Protein AF-A0A502G5S8-F1 (afdb_monomer_lite)

pLDDT: mean 76.61, std 16.73, range [41.09, 92.25]

Foldseek 3Di:
DDDDPPPPPPPPPPDVVVVVVVLVVQLQVQLVVQLVVVVVVCVVVVHDDDPVNSVVSSCVRSVVSVVVVVVVVVVVVVVVD

Structure (mmCIF, N/CA/C/O backbone):
data_AF-A0A502G5S8-F1
#
_entry.id   AF-A0A502G5S8-F1
#
loop_
_atom_site.group_PDB
_atom_site.id
_atom_site.type_symbol
_atom_site.label_atom_id
_atom_site.label_alt_id
_atom_site.label_comp_id
_atom_site.label_asym_id
_atom_site.label_entity_id
_atom_site.label_seq_id
_atom_site.pdbx_PDB_ins_code
_atom_site.Cartn_x
_atom_site.Cartn_y
_a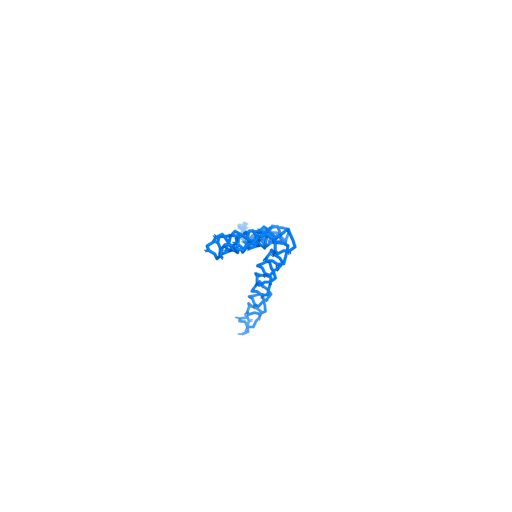tom_site.Cartn_z
_atom_site.occupancy
_atom_site.B_iso_or_equiv
_atom_site.auth_seq_id
_atom_site.auth_comp_id
_atom_site.auth_asym_id
_atom_site.auth_atom_id
_atom_site.pdbx_PDB_model_num
ATOM 1 N N . MET A 1 1 ? 20.438 13.038 -57.393 1.00 41.09 1 MET A N 1
ATOM 2 C CA . MET A 1 1 ? 21.158 12.544 -56.199 1.00 41.09 1 MET A CA 1
ATOM 3 C C . MET A 1 1 ? 20.163 12.484 -55.049 1.00 41.09 1 MET A C 1
ATOM 5 O O . MET A 1 1 ? 19.240 13.283 -55.025 1.00 41.09 1 MET A O 1
ATOM 9 N N . HIS A 1 2 ? 20.261 11.431 -54.246 1.00 43.91 2 HIS A N 1
ATOM 10 C CA . HIS A 1 2 ? 19.162 10.711 -53.602 1.00 43.91 2 HIS A CA 1
ATOM 11 C C . HIS A 1 2 ? 18.554 11.411 -52.368 1.00 43.91 2 HIS A C 1
ATOM 13 O O . HIS A 1 2 ? 19.239 12.094 -51.616 1.00 43.91 2 HIS A O 1
ATOM 19 N N . THR A 1 3 ? 17.248 11.209 -52.206 1.00 47.78 3 THR A N 1
ATOM 20 C CA . THR A 1 3 ? 16.320 11.734 -51.197 1.00 47.78 3 THR A CA 1
ATOM 21 C C . THR A 1 3 ? 16.733 11.435 -49.754 1.00 47.78 3 THR A C 1
ATOM 23 O O . THR A 1 3 ? 17.118 10.312 -49.434 1.00 47.78 3 THR A O 1
ATOM 26 N N . HIS A 1 4 ? 16.578 12.422 -48.866 1.00 48.72 4 HIS A N 1
ATOM 27 C CA . HIS A 1 4 ? 16.747 12.266 -47.420 1.00 48.72 4 HIS A CA 1
ATOM 28 C C . HIS A 1 4 ? 15.810 11.180 -46.867 1.00 48.72 4 HIS A C 1
ATOM 30 O O . HIS A 1 4 ? 14.590 11.335 -46.869 1.00 48.72 4 HIS A O 1
ATOM 36 N N . ASN A 1 5 ? 16.385 10.096 -46.347 1.00 48.44 5 ASN A N 1
ATOM 37 C CA . ASN A 1 5 ? 15.676 9.104 -45.546 1.00 48.44 5 ASN A CA 1
ATOM 38 C C . ASN A 1 5 ? 15.618 9.577 -44.083 1.00 48.44 5 ASN A C 1
ATOM 40 O O . ASN A 1 5 ? 16.484 9.248 -43.274 1.00 48.44 5 ASN A O 1
ATOM 44 N N . VAL A 1 6 ? 14.596 10.364 -43.746 1.00 50.88 6 VAL A N 1
ATOM 45 C CA . VAL A 1 6 ? 14.234 10.717 -42.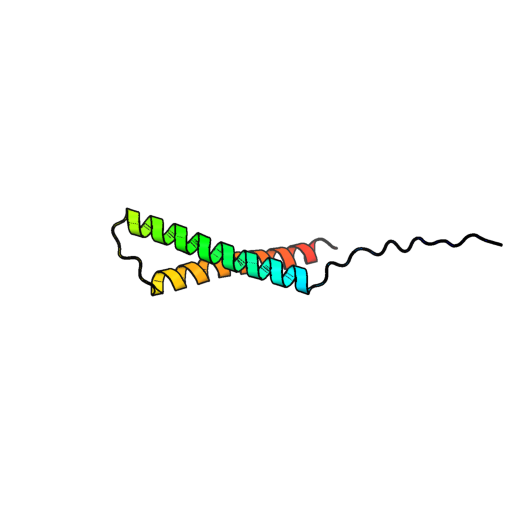363 1.00 50.88 6 VAL A CA 1
ATOM 46 C C . VAL A 1 6 ? 13.258 9.683 -41.795 1.00 50.88 6 VAL A C 1
ATOM 48 O O . VAL A 1 6 ? 12.091 9.952 -41.537 1.00 50.88 6 VAL A O 1
ATOM 51 N N . ASN A 1 7 ? 13.746 8.461 -41.606 1.00 46.56 7 ASN A N 1
ATOM 52 C CA . ASN A 1 7 ? 13.104 7.437 -40.782 1.00 46.56 7 ASN A CA 1
ATOM 53 C C . ASN A 1 7 ? 14.035 7.121 -39.606 1.00 46.56 7 ASN A C 1
ATOM 55 O O . ASN A 1 7 ? 14.649 6.060 -39.523 1.00 46.56 7 ASN A O 1
ATOM 59 N N . SER A 1 8 ? 14.153 8.064 -38.679 1.00 50.34 8 SER A N 1
ATOM 60 C CA . SER A 1 8 ? 14.478 7.733 -37.299 1.00 50.34 8 SER A CA 1
ATOM 61 C C . SER A 1 8 ? 13.150 7.609 -36.560 1.00 50.34 8 SER A C 1
ATOM 63 O O . SER A 1 8 ? 12.604 8.572 -36.031 1.00 50.34 8 SER A O 1
ATOM 65 N N . LYS A 1 9 ? 12.577 6.400 -36.544 1.00 47.59 9 LYS A N 1
ATOM 66 C CA . LYS A 1 9 ? 11.559 6.044 -35.549 1.00 47.59 9 LYS A CA 1
ATOM 67 C C . LYS A 1 9 ? 12.217 6.116 -34.175 1.00 47.59 9 LYS A C 1
ATOM 69 O O . LYS A 1 9 ? 12.739 5.126 -33.670 1.00 47.59 9 LYS A O 1
ATOM 74 N N . THR A 1 10 ? 12.221 7.301 -33.579 1.00 44.78 10 THR A N 1
ATOM 75 C CA . THR A 1 10 ? 12.601 7.505 -32.189 1.00 44.78 10 THR A CA 1
ATOM 76 C C . THR A 1 10 ? 11.533 6.812 -31.356 1.00 44.78 10 THR A C 1
ATOM 78 O O . THR A 1 10 ? 10.456 7.356 -31.114 1.00 44.78 10 THR A O 1
ATOM 81 N N . ALA A 1 11 ? 11.794 5.561 -30.975 1.00 52.91 11 ALA A N 1
ATOM 82 C CA . ALA A 1 11 ? 11.041 4.903 -29.925 1.00 52.91 11 ALA A CA 1
ATOM 83 C C . ALA A 1 11 ? 11.010 5.871 -28.739 1.00 52.91 11 ALA A C 1
ATOM 85 O O . ALA A 1 11 ? 12.057 6.267 -28.229 1.00 52.91 11 ALA A O 1
ATOM 86 N N . THR A 1 12 ? 9.817 6.327 -28.363 1.00 44.12 12 THR A N 1
ATOM 87 C CA . THR A 1 12 ? 9.629 7.201 -27.210 1.00 44.12 12 THR A CA 1
ATOM 88 C C . THR A 1 12 ? 10.033 6.421 -25.966 1.00 44.12 12 THR A C 1
ATOM 90 O O . THR A 1 12 ? 9.227 5.715 -25.362 1.00 44.12 12 THR A O 1
ATOM 93 N N . THR A 1 13 ? 11.307 6.506 -25.596 1.00 51.06 13 THR A N 1
ATOM 94 C CA . THR A 1 13 ? 11.812 6.011 -24.324 1.00 51.06 13 THR A CA 1
ATOM 95 C C . THR A 1 13 ? 11.165 6.877 -23.256 1.00 51.06 13 THR A C 1
ATOM 97 O O . THR A 1 13 ? 11.581 8.009 -23.027 1.00 51.06 13 THR A O 1
ATOM 100 N N . THR A 1 14 ? 10.078 6.394 -22.646 1.00 49.47 14 THR A N 1
ATOM 101 C CA . THR A 1 14 ? 9.491 7.064 -21.483 1.00 49.47 14 THR A CA 1
ATOM 102 C C . THR A 1 14 ? 10.598 7.248 -20.450 1.00 49.47 14 THR A C 1
ATOM 104 O O . THR A 1 14 ? 11.205 6.242 -20.069 1.00 49.47 14 THR A O 1
ATOM 107 N N . PRO A 1 15 ? 10.882 8.484 -20.008 1.00 48.09 15 PRO A N 1
ATOM 108 C CA . PRO A 1 15 ? 11.981 8.727 -19.093 1.00 48.09 15 PRO A CA 1
ATOM 109 C C . PRO A 1 15 ? 11.758 7.948 -17.786 1.00 48.09 15 PRO A C 1
ATOM 111 O O . PRO A 1 15 ? 10.610 7.829 -17.332 1.00 48.09 15 PRO A O 1
ATOM 114 N N . PRO A 1 16 ? 12.827 7.408 -17.176 1.00 56.09 16 PRO A N 1
ATOM 115 C CA . PRO A 1 16 ? 12.751 6.602 -15.954 1.00 56.09 16 PRO A CA 1
ATOM 116 C C . PRO A 1 16 ? 12.032 7.328 -14.805 1.00 56.09 16 PRO A C 1
ATOM 118 O O . PRO A 1 16 ? 11.330 6.690 -14.019 1.00 56.09 16 PRO A O 1
ATOM 121 N N . GLU A 1 17 ? 12.097 8.661 -14.765 1.00 59.16 17 GLU A N 1
ATOM 122 C CA . GLU A 1 17 ? 11.409 9.504 -13.778 1.00 59.16 17 GLU A CA 1
ATOM 123 C C . GLU A 1 17 ? 9.885 9.330 -13.799 1.00 59.16 17 GLU A C 1
ATOM 125 O O . GLU A 1 17 ? 9.243 9.218 -12.752 1.00 59.16 17 GLU A O 1
ATOM 130 N N . ARG A 1 18 ? 9.283 9.216 -14.991 1.00 66.12 18 ARG A N 1
ATOM 131 C CA . ARG A 1 18 ? 7.827 9.061 -15.134 1.00 66.12 18 ARG A CA 1
ATOM 132 C C . ARG A 1 18 ? 7.362 7.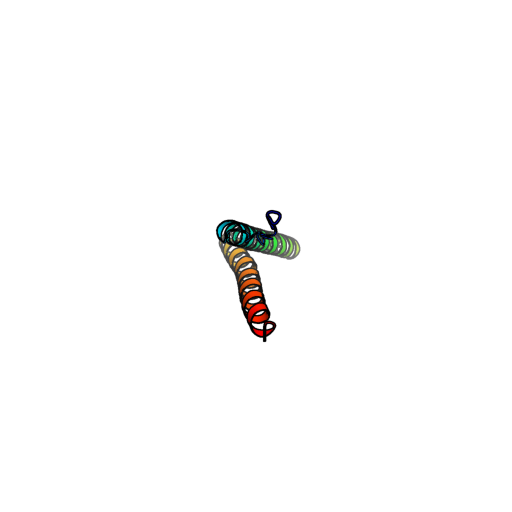678 -14.675 1.00 66.12 18 ARG A C 1
ATOM 134 O O . ARG A 1 18 ? 6.245 7.535 -14.175 1.00 66.12 18 ARG A O 1
ATOM 141 N N . TRP A 1 19 ? 8.213 6.662 -14.828 1.00 68.75 19 TRP A N 1
ATOM 142 C CA . TRP A 1 19 ? 7.932 5.307 -14.354 1.00 68.75 19 TRP A CA 1
ATOM 143 C C . TRP A 1 19 ? 8.072 5.206 -12.830 1.00 68.75 19 TRP A C 1
ATOM 145 O O . TRP A 1 19 ? 7.205 4.619 -12.177 1.00 68.75 19 TRP A O 1
ATOM 155 N N . GLY A 1 20 ? 9.097 5.847 -12.259 1.00 78.25 20 GLY A N 1
ATOM 156 C CA . GLY A 1 20 ? 9.298 5.955 -10.814 1.00 78.25 20 GLY A CA 1
ATOM 157 C C . GLY A 1 20 ? 8.129 6.650 -10.115 1.00 78.25 20 GLY A C 1
ATOM 158 O O . GLY A 1 20 ? 7.515 6.063 -9.227 1.00 78.25 20 GLY A O 1
ATOM 159 N N . ALA A 1 21 ? 7.731 7.838 -10.581 1.00 82.88 21 ALA A N 1
ATOM 160 C CA . ALA A 1 21 ? 6.612 8.588 -10.004 1.00 82.88 21 ALA A CA 1
ATOM 161 C C . ALA A 1 21 ? 5.277 7.827 -10.088 1.00 82.88 21 ALA A C 1
ATOM 163 O O . ALA A 1 21 ? 4.512 7.785 -9.122 1.00 82.88 21 ALA A O 1
ATOM 164 N N . LYS A 1 22 ? 5.003 7.164 -11.222 1.00 86.25 22 LYS A N 1
ATOM 165 C CA . LYS A 1 22 ? 3.799 6.332 -11.380 1.00 86.25 22 LYS A CA 1
ATOM 166 C C . LYS A 1 22 ? 3.807 5.139 -10.424 1.00 86.25 22 LYS A C 1
ATOM 168 O O . LYS A 1 22 ? 2.764 4.802 -9.869 1.00 86.25 22 LYS A O 1
ATOM 173 N N . THR A 1 23 ? 4.971 4.523 -10.231 1.00 85.75 23 THR A N 1
ATOM 174 C CA . THR A 1 23 ? 5.142 3.409 -9.295 1.00 85.75 23 THR A CA 1
ATOM 175 C C . THR A 1 23 ? 4.907 3.880 -7.867 1.00 85.75 23 THR A C 1
ATOM 177 O O . THR A 1 23 ? 4.040 3.328 -7.205 1.00 85.75 23 THR A O 1
ATOM 180 N N . VAL A 1 24 ? 5.573 4.948 -7.424 1.00 86.88 24 VAL A N 1
ATOM 181 C CA . VAL A 1 24 ? 5.402 5.511 -6.073 1.00 86.88 24 VAL A CA 1
ATOM 182 C C . VAL A 1 24 ? 3.942 5.878 -5.804 1.00 86.88 24 VAL A C 1
ATOM 184 O O . VAL A 1 24 ? 3.392 5.476 -4.781 1.00 86.88 24 VAL A O 1
ATOM 187 N N . ARG A 1 25 ? 3.270 6.545 -6.751 1.00 90.31 25 ARG A N 1
ATOM 188 C CA . ARG A 1 25 ? 1.838 6.854 -6.631 1.00 90.31 25 ARG A CA 1
ATOM 189 C C . ARG A 1 25 ? 0.987 5.593 -6.472 1.00 90.31 25 ARG A C 1
ATOM 191 O O . ARG A 1 25 ? 0.074 5.586 -5.657 1.00 90.31 25 ARG A O 1
ATOM 198 N N . HIS A 1 26 ? 1.288 4.532 -7.220 1.00 89.00 26 HIS A N 1
ATOM 199 C CA . HIS A 1 26 ? 0.576 3.259 -7.106 1.00 89.00 26 HIS A CA 1
ATOM 200 C C . HIS A 1 26 ? 0.775 2.582 -5.741 1.00 89.00 26 HIS A C 1
ATOM 202 O O . HIS A 1 26 ? -0.167 1.997 -5.213 1.00 89.00 26 HIS A O 1
ATOM 208 N N . LEU A 1 27 ? 1.974 2.669 -5.154 1.00 89.62 27 LEU A N 1
ATOM 209 C CA . LEU A 1 27 ? 2.238 2.122 -3.817 1.00 89.62 27 LEU A CA 1
ATOM 210 C C . LEU A 1 27 ? 1.454 2.872 -2.738 1.00 89.62 27 LEU A C 1
ATOM 212 O O . LEU A 1 27 ? 0.848 2.236 -1.882 1.00 89.62 27 LEU A O 1
ATOM 216 N N . ILE A 1 28 ? 1.443 4.207 -2.803 1.00 90.50 28 ILE A N 1
ATOM 217 C CA . ILE A 1 28 ? 0.722 5.061 -1.849 1.00 90.50 28 ILE A CA 1
ATOM 218 C C . ILE A 1 28 ? -0.785 4.793 -1.926 1.00 90.50 28 ILE A C 1
ATOM 220 O O . ILE A 1 28 ? -1.428 4.600 -0.898 1.00 90.50 28 ILE A O 1
ATOM 224 N N . ASP A 1 29 ? -1.332 4.709 -3.140 1.00 91.88 29 ASP A N 1
ATOM 225 C CA . ASP A 1 29 ? -2.740 4.384 -3.384 1.00 91.88 29 ASP A CA 1
ATOM 226 C C . ASP A 1 29 ? -3.123 3.023 -2.778 1.00 91.88 29 ASP A C 1
ATOM 228 O O . ASP A 1 29 ? -4.117 2.903 -2.063 1.00 91.88 29 ASP A O 1
ATOM 232 N N . ARG A 1 30 ? -2.270 2.004 -2.959 1.00 90.88 30 ARG A N 1
ATOM 233 C CA . ARG A 1 30 ? -2.469 0.680 -2.351 1.00 90.88 30 ARG A CA 1
ATOM 234 C C . ARG A 1 30 ? -2.342 0.679 -0.833 1.00 90.88 30 ARG A C 1
ATOM 236 O O . ARG A 1 30 ? -3.093 -0.041 -0.178 1.00 90.88 30 ARG A O 1
ATOM 243 N N . GLY A 1 31 ? -1.430 1.475 -0.284 1.00 89.00 31 GLY A N 1
ATOM 244 C CA . GLY A 1 31 ? -1.326 1.686 1.154 1.00 89.00 31 GLY A CA 1
ATOM 245 C C . GLY A 1 31 ? -2.620 2.270 1.722 1.00 89.00 31 GLY A C 1
ATOM 246 O O . GLY A 1 31 ? -3.197 1.688 2.637 1.00 89.00 31 GLY A O 1
ATOM 247 N N . HIS A 1 32 ? -3.130 3.358 1.137 1.00 92.06 32 HIS A N 1
ATOM 248 C CA . HIS A 1 32 ? -4.387 3.980 1.570 1.00 92.06 32 HIS A CA 1
ATOM 249 C C . HIS A 1 32 ? -5.599 3.063 1.408 1.00 92.06 32 HIS A C 1
ATOM 251 O O . HIS A 1 32 ? -6.417 2.985 2.320 1.00 92.06 32 HIS A O 1
ATOM 257 N N . TYR A 1 33 ? -5.691 2.331 0.297 1.00 92.25 33 TYR A N 1
ATOM 258 C CA . TYR A 1 33 ? -6.749 1.343 0.089 1.00 92.25 33 TYR A CA 1
ATOM 259 C C . TYR A 1 33 ? -6.775 0.291 1.207 1.00 92.25 33 TYR A C 1
ATOM 261 O O . TYR A 1 33 ? -7.834 -0.033 1.736 1.00 92.25 33 TYR A O 1
ATOM 269 N N . ASN A 1 34 ? -5.607 -0.233 1.593 1.00 89.50 34 ASN A N 1
ATOM 270 C CA . ASN A 1 34 ? -5.532 -1.265 2.624 1.00 89.50 34 ASN A CA 1
ATOM 271 C C . ASN A 1 34 ? -5.867 -0.717 4.021 1.00 89.50 34 ASN A C 1
ATOM 273 O O . ASN A 1 34 ? -6.477 -1.422 4.818 1.00 89.50 34 ASN A O 1
ATOM 277 N N . VAL A 1 35 ? -5.514 0.542 4.303 1.00 90.81 35 VAL A N 1
ATOM 278 C CA . VAL A 1 35 ? -5.927 1.243 5.530 1.00 90.81 35 VAL A CA 1
ATOM 279 C C . VAL A 1 35 ? -7.436 1.434 5.578 1.00 90.81 35 VAL A C 1
ATOM 281 O O . VAL A 1 35 ? -8.029 1.148 6.609 1.00 90.81 35 VAL A O 1
ATOM 284 N N . ALA A 1 36 ? -8.056 1.878 4.481 1.00 91.31 36 ALA A N 1
ATOM 285 C CA . ALA A 1 36 ? -9.504 2.057 4.413 1.00 91.31 36 ALA A CA 1
ATOM 286 C C . ALA A 1 36 ? -10.239 0.730 4.650 1.00 91.31 36 ALA A C 1
ATOM 288 O O . ALA A 1 36 ? -11.096 0.659 5.522 1.00 91.31 36 ALA A O 1
ATOM 289 N N . CYS A 1 37 ? -9.811 -0.336 3.967 1.00 89.81 37 CYS A N 1
ATOM 290 C CA . CYS A 1 37 ? -10.373 -1.677 4.132 1.00 89.81 37 CYS A CA 1
ATOM 291 C C . CYS A 1 37 ? -10.244 -2.186 5.580 1.00 89.81 37 CYS A C 1
ATOM 293 O O . CYS A 1 37 ? -11.189 -2.730 6.145 1.00 89.81 37 CYS A O 1
ATOM 295 N N . ALA A 1 38 ? -9.085 -1.975 6.213 1.00 87.81 38 ALA A N 1
ATOM 296 C CA . ALA A 1 38 ? -8.897 -2.343 7.612 1.00 87.81 38 ALA A CA 1
ATOM 297 C C . ALA A 1 38 ? -9.771 -1.497 8.547 1.00 87.81 38 ALA A C 1
ATOM 299 O O . ALA A 1 38 ? -10.393 -2.034 9.455 1.00 87.81 38 ALA A O 1
ATOM 300 N N . GLN A 1 39 ? -9.863 -0.189 8.314 1.00 88.62 39 GLN A N 1
ATOM 301 C CA . GLN A 1 39 ? -10.705 0.697 9.111 1.00 88.62 39 GLN A CA 1
ATOM 302 C C . GLN A 1 39 ? -12.187 0.295 9.035 1.00 88.62 39 GLN A C 1
ATOM 304 O O . GLN A 1 39 ? -12.867 0.308 10.057 1.00 88.62 39 GLN A O 1
ATOM 309 N N . GLU A 1 40 ? -12.676 -0.095 7.856 1.00 88.50 40 GLU A N 1
ATOM 310 C CA . GLU A 1 40 ? -14.030 -0.631 7.674 1.00 88.50 40 GLU A CA 1
ATOM 311 C C . GLU A 1 40 ? -14.229 -1.957 8.423 1.00 88.50 40 GLU A C 1
ATOM 313 O O . GLU A 1 40 ? -15.242 -2.127 9.099 1.00 88.50 40 GLU A O 1
ATOM 318 N N . ALA A 1 41 ? -13.252 -2.868 8.369 1.00 88.56 41 ALA A N 1
ATOM 319 C CA . ALA A 1 41 ? -13.304 -4.136 9.097 1.00 88.56 41 ALA A CA 1
ATOM 320 C C . ALA A 1 41 ? -13.338 -3.927 10.622 1.00 88.56 41 ALA A C 1
ATOM 322 O O . ALA A 1 41 ? -14.221 -4.443 11.300 1.00 88.56 41 ALA A O 1
ATOM 323 N N . HIS A 1 42 ? -12.451 -3.085 11.159 1.00 84.81 42 HIS A N 1
ATOM 324 C CA . HIS A 1 42 ? -12.441 -2.759 12.587 1.00 84.81 42 HIS A CA 1
ATOM 325 C C . HIS A 1 42 ? -13.738 -2.054 13.030 1.00 84.81 42 HIS A C 1
ATOM 327 O O . HIS A 1 42 ? -14.225 -2.303 14.131 1.00 84.81 42 HIS A O 1
ATOM 333 N N . ALA A 1 43 ? -14.343 -1.223 12.170 1.00 87.38 43 ALA A N 1
ATOM 334 C CA . ALA A 1 43 ? -15.645 -0.615 12.447 1.00 87.38 43 ALA A CA 1
ATOM 335 C C . ALA A 1 43 ? -16.784 -1.649 12.501 1.00 87.38 43 ALA A C 1
ATOM 337 O O . ALA A 1 43 ? -17.704 -1.495 13.302 1.00 87.38 43 ALA A O 1
ATOM 338 N N . HIS A 1 44 ? -16.717 -2.697 11.676 1.00 84.81 44 HIS A N 1
ATOM 339 C CA . HIS A 1 44 ? -17.684 -3.793 11.676 1.00 84.81 44 HIS A CA 1
ATOM 340 C C . HIS A 1 44 ? -17.544 -4.695 12.913 1.00 84.81 44 HIS A C 1
ATOM 342 O O . HIS A 1 44 ? -18.547 -5.095 13.499 1.00 84.81 44 HIS A O 1
ATOM 348 N N . ASP A 1 45 ? -16.311 -4.960 13.350 1.00 84.38 45 ASP A N 1
ATOM 349 C CA . ASP A 1 45 ? -16.023 -5.833 14.497 1.00 84.38 45 ASP A CA 1
ATOM 350 C C . ASP A 1 45 ? -16.087 -5.098 15.853 1.00 84.38 45 ASP A C 1
ATOM 352 O O . ASP A 1 45 ? -15.962 -5.708 16.916 1.00 84.38 45 ASP A O 1
ATOM 356 N N . GLY A 1 46 ? -16.316 -3.778 15.835 1.00 78.94 46 GLY A N 1
ATOM 357 C CA . GLY A 1 46 ? -16.413 -2.936 17.032 1.00 78.94 46 GLY A CA 1
ATOM 358 C C . GLY A 1 46 ? -15.068 -2.661 17.713 1.00 78.94 46 GLY A C 1
ATOM 359 O O . GLY A 1 46 ? -15.028 -2.177 18.847 1.00 78.94 46 GLY A O 1
ATOM 360 N N . GLU A 1 47 ? -13.961 -2.959 17.036 1.00 79.69 47 GLU A N 1
ATOM 361 C CA . GLU A 1 47 ? -12.613 -2.820 17.567 1.00 79.69 47 GLU A CA 1
ATOM 362 C C . GLU A 1 47 ? -12.045 -1.421 17.271 1.00 79.69 47 GLU A C 1
ATOM 364 O O . GLU A 1 47 ? -12.297 -0.813 16.228 1.00 79.69 47 GLU A O 1
ATOM 369 N N . LYS A 1 48 ? -11.259 -0.863 18.199 1.00 81.38 48 LYS A N 1
ATOM 370 C CA . LYS A 1 48 ? -10.675 0.470 18.004 1.00 81.38 48 LYS A CA 1
ATOM 371 C C . LYS A 1 48 ? -9.539 0.415 16.991 1.00 81.38 48 LYS A C 1
ATOM 373 O O . LYS A 1 48 ? -8.467 -0.104 17.280 1.00 81.38 48 LYS A O 1
ATOM 378 N N . PHE A 1 49 ? -9.740 1.077 15.857 1.00 83.50 49 PHE A N 1
ATOM 379 C CA . PHE A 1 49 ? -8.681 1.305 14.885 1.00 83.50 49 PHE A CA 1
ATOM 380 C C . PHE A 1 49 ? -7.641 2.291 15.434 1.00 83.50 49 PHE A C 1
ATOM 382 O O . PHE A 1 49 ? -7.921 3.486 15.588 1.00 83.50 49 PHE A O 1
ATOM 389 N N . THR A 1 50 ? -6.435 1.808 15.743 1.00 87.44 50 THR A N 1
ATOM 390 C CA . THR A 1 50 ? -5.364 2.658 16.272 1.00 87.44 50 THR A CA 1
ATOM 391 C C . THR A 1 50 ? -4.496 3.205 15.140 1.00 87.44 50 THR A C 1
ATOM 393 O O . THR A 1 50 ? -4.350 2.628 14.064 1.00 87.44 50 THR A O 1
ATOM 396 N N . ARG A 1 51 ? -3.841 4.342 15.387 1.00 83.12 51 ARG A N 1
ATOM 397 C CA . ARG A 1 51 ? -2.903 4.963 14.438 1.00 83.12 51 ARG A CA 1
ATOM 398 C C . ARG A 1 51 ? -1.723 4.043 14.064 1.00 83.12 51 ARG A C 1
ATOM 400 O O . ARG A 1 51 ? -1.183 4.158 12.967 1.00 83.12 51 ARG A O 1
ATOM 407 N N . LEU A 1 52 ? -1.348 3.131 14.963 1.00 87.56 52 LEU A N 1
ATOM 408 C CA . LEU A 1 52 ? -0.346 2.078 14.749 1.00 87.56 52 LEU A CA 1
ATOM 409 C C . LEU A 1 52 ? -0.838 0.997 13.774 1.00 87.56 52 LEU A C 1
ATOM 411 O O . LEU A 1 52 ? -0.078 0.575 12.898 1.00 87.56 52 LEU A O 1
ATOM 415 N N . ASP A 1 53 ? -2.114 0.619 13.864 1.00 84.12 53 ASP A N 1
ATOM 416 C CA . ASP A 1 53 ? -2.748 -0.305 12.921 1.00 84.12 53 ASP A CA 1
ATOM 417 C C . ASP A 1 53 ? -2.809 0.325 11.534 1.00 84.12 53 ASP A C 1
ATOM 419 O O . ASP A 1 53 ? -2.374 -0.284 10.559 1.00 84.12 53 ASP A O 1
ATOM 423 N N . ALA A 1 54 ? -3.220 1.594 11.444 1.00 85.19 54 ALA A N 1
ATOM 424 C CA . ALA A 1 54 ? -3.219 2.341 10.188 1.00 85.19 54 ALA A CA 1
ATOM 425 C C . ALA A 1 54 ? -1.841 2.332 9.505 1.00 85.19 54 ALA A C 1
ATOM 427 O O . ALA A 1 54 ? -1.737 2.090 8.304 1.00 85.19 54 ALA A O 1
ATOM 428 N N . TYR A 1 55 ? -0.764 2.548 10.262 1.00 87.06 55 TYR A N 1
ATOM 429 C CA . TYR A 1 55 ? 0.588 2.525 9.705 1.00 87.06 55 TYR A CA 1
ATOM 430 C C . TYR A 1 55 ? 1.000 1.117 9.247 1.00 87.06 55 TYR A C 1
ATOM 432 O O . TYR A 1 55 ? 1.550 0.950 8.155 1.00 87.06 55 TYR A O 1
ATOM 440 N N . SER A 1 56 ? 0.665 0.094 10.036 1.00 90.44 56 SER A N 1
ATOM 441 C CA . SER A 1 56 ? 0.927 -1.312 9.707 1.00 90.44 56 SER A CA 1
ATOM 442 C C . SER A 1 56 ? 0.195 -1.746 8.433 1.00 90.44 56 SER A C 1
ATOM 444 O O . SER A 1 56 ? 0.808 -2.310 7.522 1.00 90.44 56 SER A O 1
ATOM 446 N N . TYR A 1 57 ? -1.096 -1.423 8.310 1.00 87.56 57 TYR A N 1
ATOM 447 C CA . TYR A 1 57 ? -1.885 -1.724 7.116 1.00 87.56 57 TYR A CA 1
ATOM 448 C C . TYR A 1 57 ? -1.418 -0.921 5.898 1.00 87.56 57 TYR A C 1
ATOM 450 O O . TYR A 1 57 ? -1.377 -1.471 4.795 1.00 87.56 57 TYR A O 1
ATOM 458 N N . PHE A 1 58 ? -0.984 0.328 6.074 1.00 88.62 58 PHE A N 1
ATOM 459 C CA . PHE A 1 58 ? -0.397 1.109 4.986 1.00 88.62 58 PHE A CA 1
ATOM 460 C C . PHE A 1 58 ? 0.871 0.447 4.435 1.00 88.62 58 PHE A C 1
ATOM 462 O O . PHE A 1 58 ? 0.968 0.208 3.228 1.00 88.62 58 PHE A O 1
ATOM 469 N N . ILE A 1 59 ? 1.822 0.095 5.312 1.00 90.19 59 ILE A N 1
ATOM 470 C CA . ILE A 1 59 ? 3.071 -0.573 4.917 1.00 90.19 59 ILE A CA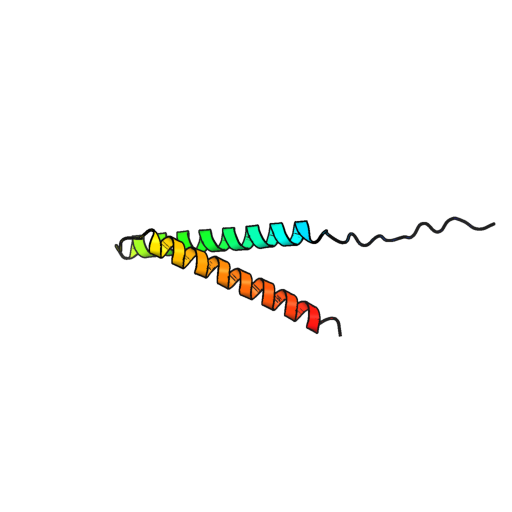 1
ATOM 471 C C . ILE A 1 59 ? 2.775 -1.915 4.256 1.00 90.19 59 ILE A C 1
ATOM 473 O O . ILE A 1 59 ? 3.389 -2.232 3.238 1.00 90.19 59 ILE A O 1
ATOM 477 N N . ARG A 1 60 ? 1.815 -2.688 4.778 1.00 90.56 60 ARG A N 1
ATOM 478 C CA . ARG A 1 60 ? 1.424 -3.971 4.180 1.00 90.56 60 ARG A CA 1
ATOM 479 C C . ARG A 1 60 ? 0.903 -3.785 2.753 1.00 90.56 60 ARG A C 1
ATOM 481 O O . ARG A 1 60 ? 1.397 -4.436 1.835 1.00 90.56 60 ARG A O 1
ATOM 488 N N . GLY A 1 61 ? -0.020 -2.843 2.548 1.00 86.50 61 GLY A N 1
ATOM 489 C CA . GLY A 1 61 ? -0.587 -2.548 1.229 1.00 86.50 61 GLY A CA 1
ATOM 490 C C . GLY A 1 61 ? 0.458 -2.044 0.227 1.00 86.50 61 GLY A C 1
ATOM 491 O O . GLY A 1 61 ? 0.518 -2.516 -0.912 1.00 86.50 61 GLY A O 1
ATOM 492 N N . ALA A 1 62 ? 1.330 -1.131 0.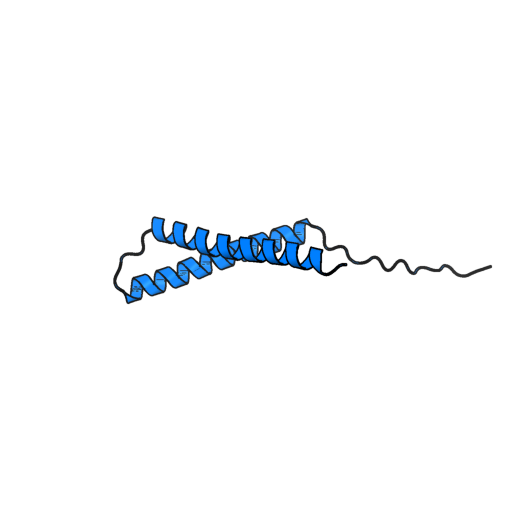660 1.00 89.38 62 ALA A N 1
ATOM 493 C CA . ALA A 1 62 ? 2.422 -0.616 -0.162 1.00 89.38 62 ALA A CA 1
ATOM 494 C C . ALA A 1 62 ? 3.476 -1.699 -0.473 1.00 89.38 62 ALA A C 1
ATOM 496 O O . ALA A 1 62 ? 3.928 -1.821 -1.613 1.00 89.38 62 ALA A O 1
ATOM 497 N N . GLY A 1 63 ? 3.833 -2.530 0.508 1.00 89.69 63 GLY A N 1
ATOM 498 C CA . GLY A 1 63 ? 4.808 -3.612 0.370 1.00 89.69 63 GLY A CA 1
ATOM 499 C C . GLY A 1 63 ? 4.356 -4.697 -0.607 1.00 89.69 63 GLY A C 1
ATOM 500 O O . GLY A 1 63 ? 5.115 -5.092 -1.493 1.00 89.69 63 GLY A O 1
ATOM 501 N N . GLU A 1 64 ? 3.097 -5.134 -0.529 1.00 90.81 64 GLU A N 1
ATOM 502 C CA . GLU A 1 64 ? 2.536 -6.100 -1.482 1.00 90.81 64 GLU A CA 1
ATOM 503 C C . GLU A 1 64 ? 2.551 -5.577 -2.924 1.00 90.81 64 GLU A C 1
ATOM 505 O O . GLU A 1 64 ? 2.855 -6.316 -3.871 1.00 90.81 64 GLU A O 1
ATOM 510 N N . ALA A 1 65 ? 2.233 -4.294 -3.105 1.00 89.69 65 ALA A N 1
ATOM 511 C CA . ALA A 1 65 ? 2.291 -3.644 -4.405 1.00 89.69 65 ALA A CA 1
ATOM 512 C C . ALA A 1 65 ? 3.735 -3.576 -4.930 1.00 89.69 65 ALA A C 1
ATOM 514 O O . ALA A 1 65 ? 3.979 -3.875 -6.101 1.00 89.69 65 ALA A O 1
ATOM 515 N N . TRP A 1 66 ? 4.705 -3.287 -4.061 1.00 90.38 66 TRP A N 1
ATOM 516 C CA . TRP A 1 66 ? 6.123 -3.255 -4.413 1.00 90.38 66 TRP A CA 1
ATOM 517 C C . TRP A 1 66 ? 6.647 -4.622 -4.864 1.00 90.38 66 TRP A C 1
ATOM 519 O O . TRP A 1 66 ? 7.275 -4.733 -5.918 1.00 90.38 66 TRP A O 1
ATOM 529 N N . VAL A 1 67 ? 6.301 -5.693 -4.142 1.00 91.19 67 VAL A N 1
ATOM 530 C CA . VAL A 1 67 ? 6.656 -7.070 -4.529 1.00 91.19 67 VAL A CA 1
ATOM 531 C C . VAL A 1 67 ? 6.079 -7.423 -5.903 1.00 91.19 67 VAL A C 1
ATOM 533 O O . VAL A 1 67 ? 6.757 -8.055 -6.718 1.00 91.19 67 VAL A O 1
ATOM 536 N N . LYS A 1 68 ? 4.846 -6.993 -6.211 1.00 89.25 68 LYS A N 1
ATOM 537 C CA . LYS A 1 68 ? 4.239 -7.196 -7.539 1.00 89.25 68 LYS A CA 1
ATOM 538 C C . LYS A 1 68 ? 4.984 -6.433 -8.634 1.00 89.25 68 LYS A C 1
ATOM 540 O O . LYS A 1 68 ? 5.210 -7.005 -9.701 1.00 89.25 68 LYS A O 1
ATOM 545 N N . VAL A 1 69 ? 5.401 -5.193 -8.376 1.00 87.12 69 VAL A N 1
ATOM 546 C CA . VAL A 1 69 ? 6.206 -4.391 -9.315 1.00 87.12 69 VAL A CA 1
ATOM 547 C C . VAL A 1 69 ? 7.539 -5.080 -9.605 1.00 87.12 69 VAL A C 1
ATOM 549 O O . VAL A 1 69 ? 7.875 -5.289 -10.773 1.00 87.12 69 VAL A O 1
ATOM 552 N N . ILE A 1 70 ? 8.250 -5.513 -8.562 1.00 86.88 70 ILE A N 1
ATOM 553 C CA . ILE A 1 70 ? 9.522 -6.234 -8.683 1.00 86.88 70 ILE A CA 1
ATOM 554 C C . ILE A 1 70 ? 9.338 -7.530 -9.479 1.00 86.88 70 ILE A C 1
ATOM 556 O O . ILE A 1 70 ? 10.040 -7.767 -10.465 1.00 86.88 70 ILE A O 1
ATOM 560 N N . ARG A 1 71 ? 8.352 -8.357 -9.110 1.00 88.62 71 ARG A N 1
ATOM 561 C CA . ARG A 1 71 ? 8.052 -9.614 -9.812 1.00 88.62 71 ARG A CA 1
ATOM 562 C C . ARG A 1 71 ? 7.743 -9.370 -11.287 1.00 88.62 71 ARG A C 1
ATOM 564 O O . ARG A 1 71 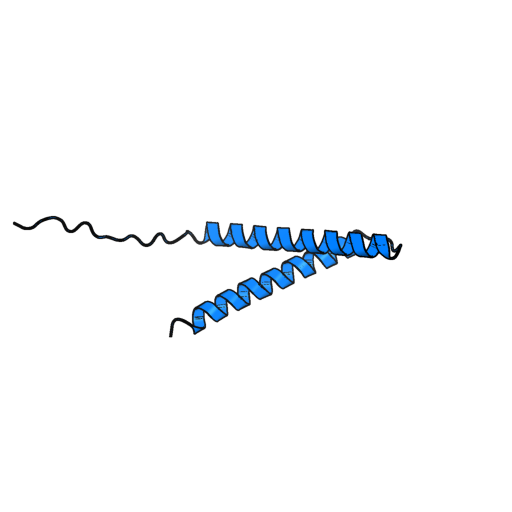? 8.208 -10.115 -12.148 1.00 88.62 71 ARG A O 1
ATOM 571 N N . HIS A 1 72 ? 6.976 -8.326 -11.597 1.00 84.06 72 HIS A N 1
ATOM 572 C CA . HIS A 1 72 ? 6.652 -7.979 -12.976 1.00 84.06 72 HIS A CA 1
ATOM 573 C C . HIS A 1 72 ? 7.890 -7.525 -13.764 1.00 84.06 72 HIS A C 1
ATOM 575 O O . HIS A 1 72 ? 8.032 -7.886 -14.934 1.00 84.06 72 HIS A O 1
ATOM 581 N N . ALA A 1 73 ? 8.806 -6.785 -13.132 1.00 80.88 73 ALA A N 1
ATOM 582 C CA . ALA A 1 73 ? 10.074 -6.387 -13.738 1.00 80.88 73 ALA A CA 1
ATOM 583 C C . ALA A 1 73 ? 10.956 -7.606 -14.065 1.00 80.88 73 ALA A C 1
ATOM 585 O O . ALA A 1 73 ? 11.417 -7.738 -15.201 1.00 80.88 73 ALA A O 1
ATOM 586 N N . PHE A 1 74 ? 11.104 -8.550 -13.128 1.00 79.94 74 PHE A N 1
ATOM 587 C CA . PHE A 1 74 ? 11.846 -9.796 -13.359 1.00 79.94 74 PHE A CA 1
ATOM 588 C C . PHE A 1 74 ? 11.200 -10.679 -14.435 1.00 79.94 74 PHE A C 1
ATOM 590 O O . PHE A 1 74 ? 11.896 -11.173 -15.322 1.00 79.94 74 PHE A O 1
ATOM 597 N N . ARG A 1 75 ? 9.864 -10.808 -14.444 1.00 79.94 75 ARG A N 1
ATOM 598 C CA . ARG A 1 75 ? 9.142 -11.571 -15.480 1.00 79.94 75 ARG A CA 1
ATOM 599 C C . ARG A 1 75 ? 9.319 -10.971 -16.876 1.00 79.94 75 ARG A C 1
ATOM 601 O O . ARG A 1 75 ? 9.378 -11.705 -17.857 1.00 79.94 75 ARG A O 1
ATOM 608 N N . LYS A 1 76 ? 9.406 -9.642 -16.990 1.00 70.81 76 LYS A N 1
ATOM 609 C CA . LYS A 1 76 ? 9.648 -8.974 -18.278 1.00 70.81 76 LYS A CA 1
ATOM 610 C C . LYS A 1 76 ? 11.052 -9.275 -18.816 1.00 70.81 76 LYS A C 1
ATOM 612 O O . LYS A 1 76 ? 11.205 -9.397 -20.024 1.00 70.81 76 LYS A O 1
ATOM 617 N N . LYS A 1 77 ? 12.041 -9.445 -17.931 1.00 66.81 77 LYS A N 1
ATOM 618 C CA . LYS A 1 77 ? 13.427 -9.776 -18.297 1.00 66.81 77 LYS A CA 1
ATOM 619 C C . LYS A 1 77 ? 13.574 -11.206 -18.839 1.00 66.81 77 LYS A C 1
ATOM 621 O O . LYS A 1 77 ? 14.333 -11.403 -19.775 1.00 66.81 77 LYS A O 1
ATOM 626 N N . GLY A 1 78 ? 12.813 -12.170 -18.315 1.00 64.44 78 GLY A N 1
ATOM 627 C CA . GLY A 1 78 ? 12.862 -13.575 -18.756 1.00 64.44 78 GLY A CA 1
ATOM 628 C C . GLY A 1 78 ? 12.103 -13.907 -20.051 1.00 64.44 78 GLY A C 1
ATOM 629 O O . GLY A 1 78 ? 12.199 -15.026 -20.526 1.00 64.44 78 GLY A O 1
ATOM 630 N N . ARG A 1 79 ? 11.340 -12.963 -20.616 1.00 56.31 79 ARG A N 1
ATOM 631 C CA . ARG A 1 79 ? 10.520 -13.159 -21.833 1.00 56.31 79 ARG A CA 1
ATOM 632 C C . ARG A 1 79 ? 11.100 -12.463 -23.076 1.00 56.31 79 ARG A C 1
ATOM 634 O O . ARG A 1 79 ? 10.457 -12.435 -24.114 1.00 56.31 79 ARG A O 1
ATOM 641 N N . ASN A 1 80 ? 12.281 -11.860 -22.939 1.00 53.75 80 ASN A N 1
ATOM 642 C CA . ASN A 1 80 ? 13.057 -11.253 -24.026 1.00 53.75 80 ASN A CA 1
ATOM 643 C C . ASN A 1 80 ? 14.178 -12.194 -24.521 1.00 53.75 80 ASN A C 1
ATOM 645 O O . ASN A 1 80 ? 15.171 -11.714 -25.064 1.00 53.75 80 ASN A O 1
ATOM 649 N N . VAL A 1 81 ? 14.039 -13.502 -24.283 1.00 46.28 81 VAL A N 1
ATOM 650 C CA . VAL A 1 81 ? 14.946 -14.554 -24.765 1.00 46.28 81 VAL A CA 1
ATOM 651 C C . VAL A 1 81 ? 14.177 -15.433 -25.732 1.00 46.28 81 VAL A C 1
ATOM 653 O O . VAL A 1 81 ? 13.015 -15.753 -25.387 1.00 46.28 81 VAL A O 1
#

Organism: NCBI:txid41202

Sequence (81 aa):
MHTHNVNSKTATTTPPERWGAKTVRHLIDRGHYNVACAQEAHAHDGEKFTRLDAYSYFIRGAGEAWVKVIRHAFRKKGRNV

Secondary structure (DSSP, 8-state):
---------------HHHHHHHHHHHHHHHHHHHHHHHHHHHHHHT----HHHHHHHHHHHHHHHHHHHHHHHHHHHTT--

Radius of gyration: 21.52 Å; chains: 1; bounding box: 39×27×74 Å